Protein AF-A0A833GQZ2-F1 (afdb_monomer)

Structure (mmCIF, N/CA/C/O backbone):
data_AF-A0A833GQZ2-F1
#
_entry.id   AF-A0A833GQZ2-F1
#
loop_
_atom_site.group_PDB
_atom_site.id
_atom_site.type_symbol
_atom_site.label_atom_id
_atom_site.label_alt_id
_atom_site.label_comp_id
_atom_site.label_asym_id
_atom_site.label_entity_id
_atom_site.label_seq_id
_atom_site.pdbx_PDB_ins_code
_atom_site.Cartn_x
_atom_site.Cartn_y
_atom_site.Cartn_z
_atom_site.occupancy
_atom_site.B_iso_or_equiv
_atom_site.auth_seq_id
_atom_site.auth_comp_id
_atom_site.auth_asym_id
_atom_site.auth_atom_id
_atom_site.pdbx_PDB_model_num
ATOM 1 N N . MET A 1 1 ? -10.215 -10.234 6.005 1.00 75.69 1 MET A N 1
ATOM 2 C CA . MET A 1 1 ? -8.939 -10.371 6.740 1.00 75.69 1 MET A CA 1
ATOM 3 C C . MET A 1 1 ? -9.008 -9.482 7.970 1.00 75.69 1 MET A C 1
ATOM 5 O O . MET A 1 1 ? -9.440 -8.347 7.792 1.00 75.69 1 MET A O 1
ATOM 9 N N . PRO A 1 2 ? -8.638 -9.982 9.161 1.00 89.88 2 PRO A N 1
ATOM 10 C CA . PRO A 1 2 ? -8.539 -9.183 10.384 1.00 89.88 2 PRO A CA 1
ATOM 11 C C . PRO A 1 2 ? -7.727 -7.897 10.187 1.00 89.88 2 PRO A C 1
ATOM 13 O O . PRO A 1 2 ? -6.777 -7.880 9.397 1.00 89.88 2 PRO A O 1
ATOM 16 N N . LEU A 1 3 ? -8.098 -6.837 10.909 1.00 90.12 3 LEU A N 1
ATOM 17 C CA . LEU A 1 3 ? -7.461 -5.521 10.822 1.00 90.12 3 LEU A CA 1
ATOM 18 C C . LEU A 1 3 ? -5.955 -5.590 11.117 1.00 90.12 3 LEU A C 1
ATOM 20 O O . LEU A 1 3 ? -5.156 -5.044 10.362 1.00 90.12 3 LEU A O 1
ATOM 24 N N . GLU A 1 4 ? -5.565 -6.313 12.163 1.00 90.69 4 GLU A N 1
ATOM 25 C CA . GLU A 1 4 ? -4.171 -6.462 12.604 1.00 90.69 4 GLU A CA 1
ATOM 26 C C . GLU A 1 4 ? -3.291 -7.080 11.514 1.00 90.69 4 GLU A C 1
ATOM 28 O O . GLU A 1 4 ? -2.241 -6.54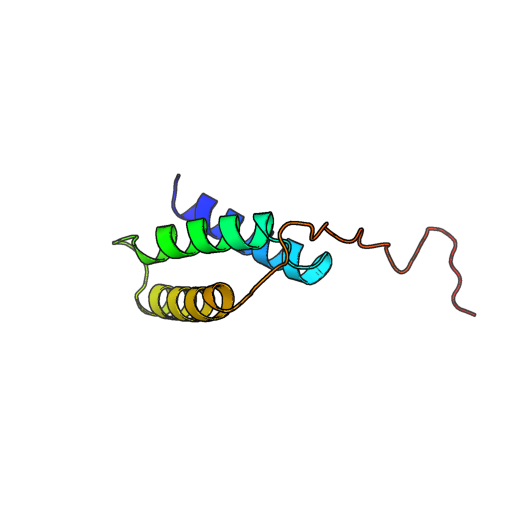0 11.168 1.00 90.69 4 GLU A O 1
ATOM 33 N N . LEU A 1 5 ? -3.763 -8.166 10.892 1.00 93.44 5 LEU A N 1
ATOM 34 C CA . LEU A 1 5 ? -3.064 -8.795 9.771 1.00 93.44 5 LEU A CA 1
ATOM 35 C C . LEU A 1 5 ? -2.943 -7.832 8.587 1.00 93.44 5 LEU A C 1
ATOM 37 O O . LEU A 1 5 ? -1.946 -7.847 7.867 1.00 93.44 5 LEU A O 1
ATOM 41 N N . ARG A 1 6 ? -3.951 -6.982 8.367 1.00 92.88 6 ARG A N 1
ATOM 42 C CA . ARG A 1 6 ? -3.944 -5.998 7.280 1.00 92.88 6 ARG A CA 1
ATOM 43 C C . ARG A 1 6 ? -2.943 -4.882 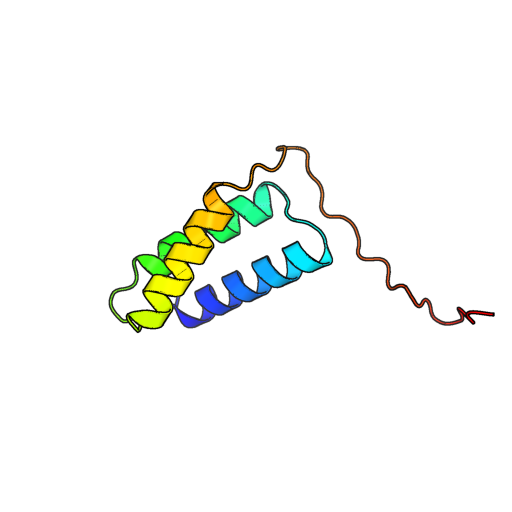7.524 1.00 92.88 6 ARG A C 1
ATOM 45 O O . ARG A 1 6 ? -2.224 -4.523 6.598 1.00 92.88 6 ARG A O 1
ATOM 52 N N . LEU A 1 7 ? -2.842 -4.397 8.756 1.00 92.62 7 LEU A N 1
ATOM 53 C CA . LEU A 1 7 ? -1.802 -3.455 9.158 1.00 92.62 7 LEU A CA 1
ATOM 54 C C . LEU A 1 7 ? -0.410 -4.080 9.017 1.00 92.62 7 LEU A C 1
ATOM 56 O O . LEU A 1 7 ? 0.480 -3.450 8.451 1.00 92.62 7 LEU A O 1
ATOM 60 N N . ALA A 1 8 ? -0.237 -5.341 9.424 1.00 95.00 8 ALA A N 1
ATOM 61 C CA . ALA A 1 8 ? 1.018 -6.065 9.228 1.00 95.00 8 ALA A CA 1
ATOM 62 C C . ALA A 1 8 ? 1.395 -6.171 7.738 1.00 95.00 8 ALA A C 1
ATOM 64 O O . ALA A 1 8 ? 2.546 -5.933 7.372 1.00 95.00 8 ALA A O 1
ATOM 65 N N . ALA A 1 9 ? 0.424 -6.453 6.862 1.00 95.31 9 ALA A N 1
ATOM 66 C CA . ALA A 1 9 ? 0.635 -6.482 5.416 1.00 95.31 9 ALA A CA 1
ATOM 67 C C . ALA A 1 9 ? 1.024 -5.103 4.851 1.00 95.31 9 ALA A C 1
ATOM 69 O O . ALA A 1 9 ? 1.942 -5.022 4.036 1.00 95.31 9 ALA A O 1
ATOM 70 N N . VAL A 1 10 ? 0.377 -4.022 5.308 1.00 95.00 10 VAL A N 1
ATOM 71 C CA . VAL A 1 10 ? 0.731 -2.640 4.937 1.00 95.00 10 VAL A CA 1
ATOM 72 C C . VAL A 1 10 ? 2.172 -2.331 5.338 1.00 95.00 10 VAL A C 1
ATOM 74 O O . VAL A 1 10 ? 2.953 -1.905 4.490 1.00 95.00 10 VAL A O 1
ATOM 77 N N . ILE A 1 11 ? 2.554 -2.606 6.588 1.00 95.00 11 ILE A N 1
ATOM 78 C CA . ILE A 1 11 ? 3.921 -2.390 7.086 1.00 95.00 11 ILE A CA 1
ATOM 79 C C . ILE A 1 11 ? 4.922 -3.182 6.241 1.00 95.00 11 ILE A C 1
ATOM 81 O O . ILE A 1 11 ? 5.885 -2.616 5.732 1.00 95.00 11 ILE A O 1
ATOM 85 N N . HIS A 1 12 ? 4.667 -4.473 6.019 1.00 95.31 12 HIS A N 1
ATOM 86 C CA . HIS A 1 12 ? 5.548 -5.323 5.226 1.00 95.31 12 HIS A CA 1
ATOM 87 C C . HIS A 1 12 ? 5.715 -4.813 3.785 1.00 95.31 12 HIS A C 1
ATOM 89 O O . HIS A 1 12 ? 6.830 -4.792 3.260 1.00 95.31 12 HIS A O 1
ATOM 95 N N . LEU A 1 13 ? 4.631 -4.383 3.133 1.00 94.50 13 LEU A N 1
ATOM 96 C CA . LEU A 1 13 ? 4.676 -3.842 1.773 1.00 94.50 13 LEU A CA 1
ATOM 97 C C . LEU A 1 13 ? 5.417 -2.505 1.707 1.00 94.50 13 LEU A C 1
ATOM 99 O O . LEU A 1 13 ? 6.206 -2.312 0.780 1.00 94.50 13 LEU A O 1
ATOM 103 N N . LEU A 1 14 ? 5.224 -1.620 2.688 1.00 94.00 14 LEU A N 1
ATOM 104 C CA . LEU A 1 14 ? 5.976 -0.370 2.807 1.00 94.00 14 LEU A CA 1
ATOM 105 C C . LEU A 1 14 ? 7.473 -0.649 2.976 1.0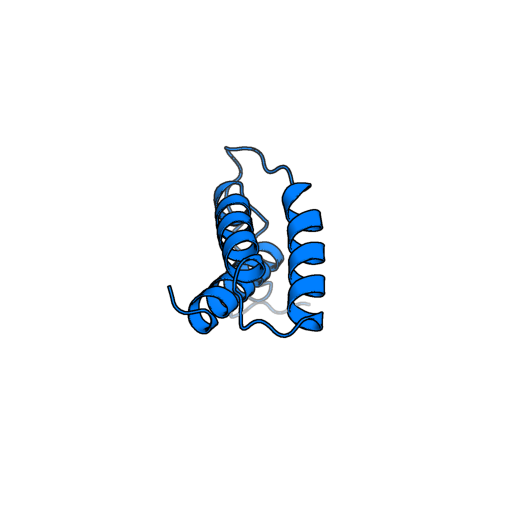0 94.00 14 LEU A C 1
ATOM 107 O O . LEU A 1 14 ? 8.277 -0.153 2.189 1.00 94.00 14 LEU A O 1
ATOM 111 N N . SER A 1 15 ? 7.852 -1.510 3.924 1.00 93.50 15 SER A N 1
ATOM 112 C CA . SER A 1 15 ? 9.252 -1.885 4.157 1.00 93.50 15 SER A CA 1
ATOM 113 C C . SER A 1 15 ? 9.875 -2.562 2.935 1.00 93.50 15 SER A C 1
ATOM 115 O O . SER A 1 15 ? 10.973 -2.211 2.513 1.00 93.50 15 SER A O 1
ATOM 117 N N . SER A 1 16 ? 9.164 -3.504 2.309 1.00 91.81 16 SER A N 1
ATOM 118 C CA . SER A 1 16 ? 9.630 -4.187 1.098 1.00 91.81 16 SER A CA 1
ATOM 119 C C . SER A 1 16 ? 9.772 -3.236 -0.093 1.00 91.81 16 SER A C 1
ATOM 121 O O . SER A 1 16 ? 10.639 -3.447 -0.943 1.00 91.81 16 SER A O 1
ATOM 123 N N . SER A 1 17 ? 8.944 -2.194 -0.175 1.00 91.38 17 SER A N 1
ATOM 124 C CA . SER A 1 17 ? 9.040 -1.176 -1.226 1.00 91.38 17 SER A CA 1
ATOM 125 C C . SER A 1 17 ? 10.172 -0.183 -0.961 1.00 91.38 17 SER A C 1
ATOM 127 O O . SER A 1 17 ? 10.871 0.184 -1.898 1.00 91.38 17 SER A O 1
ATOM 129 N N . ALA A 1 18 ? 10.412 0.186 0.300 1.00 89.25 18 ALA A N 1
ATOM 130 C CA . ALA A 1 18 ? 11.542 1.025 0.695 1.00 89.25 18 ALA A CA 1
ATOM 131 C C . ALA A 1 18 ? 12.894 0.328 0.458 1.00 89.25 18 ALA A C 1
ATOM 133 O O . ALA A 1 18 ? 13.840 0.959 0.003 1.00 89.25 18 ALA A O 1
ATOM 134 N N . LEU A 1 19 ? 12.976 -0.980 0.726 1.00 88.19 19 LEU A N 1
ATOM 135 C CA . LEU A 1 19 ? 14.218 -1.750 0.590 1.00 88.19 19 LEU A CA 1
ATOM 136 C C . LEU A 1 19 ? 14.514 -2.200 -0.844 1.00 88.19 19 LEU A C 1
ATOM 138 O O . LEU A 1 19 ? 15.671 -2.262 -1.240 1.00 88.19 19 LEU A O 1
ATOM 142 N N . ARG A 1 20 ? 13.483 -2.591 -1.603 1.00 86.31 20 ARG A N 1
ATOM 143 C CA . ARG A 1 20 ? 13.636 -3.290 -2.899 1.00 86.31 20 ARG A CA 1
ATOM 144 C C . ARG A 1 20 ? 12.950 -2.583 -4.066 1.00 86.31 20 ARG A C 1
ATOM 146 O O . ARG A 1 20 ? 12.734 -3.183 -5.119 1.00 86.31 20 ARG A O 1
ATOM 153 N N . GLY A 1 21 ? 12.548 -1.335 -3.854 1.00 87.50 21 GLY A N 1
ATOM 154 C CA . GLY A 1 21 ? 11.744 -0.569 -4.793 1.00 87.50 21 GLY A CA 1
ATOM 155 C C . GLY A 1 21 ? 10.268 -0.976 -4.793 1.00 87.50 21 GLY A C 1
ATOM 156 O O . GLY A 1 21 ? 9.889 -2.138 -4.557 1.00 87.50 21 GLY A O 1
ATOM 157 N N . ALA A 1 22 ? 9.426 0.014 -5.077 1.00 89.69 22 ALA A N 1
ATOM 158 C CA . ALA A 1 22 ? 8.023 -0.190 -5.388 1.00 89.69 22 ALA A CA 1
ATOM 159 C C . ALA A 1 22 ? 7.890 -0.797 -6.792 1.00 89.69 22 ALA A C 1
ATOM 161 O O . ALA A 1 22 ? 8.517 -0.344 -7.748 1.00 89.69 22 ALA A O 1
ATOM 162 N N . THR A 1 23 ? 7.060 -1.828 -6.916 1.00 90.75 23 THR A N 1
ATOM 163 C CA . THR A 1 23 ? 6.675 -2.415 -8.205 1.00 90.75 23 THR A CA 1
ATOM 164 C C . THR A 1 23 ? 5.184 -2.224 -8.403 1.00 90.75 23 THR A C 1
ATOM 166 O O . THR A 1 23 ? 4.460 -2.058 -7.425 1.00 90.75 23 THR A O 1
ATOM 169 N N . HIS A 1 24 ? 4.703 -2.323 -9.644 1.00 88.75 24 HIS A N 1
ATOM 170 C CA . HIS A 1 24 ? 3.273 -2.217 -9.943 1.00 88.75 24 HIS A CA 1
ATOM 171 C C . HIS A 1 24 ? 2.418 -3.109 -9.024 1.00 88.75 24 HIS A C 1
ATOM 173 O O . HIS A 1 24 ? 1.496 -2.635 -8.369 1.00 88.75 24 HIS A O 1
ATOM 179 N N . HIS A 1 25 ? 2.797 -4.381 -8.879 1.00 89.00 25 HIS A N 1
ATOM 180 C CA . HIS A 1 25 ? 2.085 -5.335 -8.028 1.00 89.00 25 HIS A CA 1
ATOM 181 C C . HIS A 1 25 ? 2.132 -4.979 -6.534 1.00 89.00 25 HIS A C 1
ATOM 183 O O . HIS A 1 25 ? 1.112 -5.088 -5.855 1.00 89.00 25 HIS A O 1
ATOM 189 N N . LYS A 1 26 ? 3.288 -4.534 -6.011 1.00 92.06 26 LYS A N 1
ATOM 190 C CA . LYS A 1 26 ? 3.403 -4.100 -4.606 1.00 92.06 26 LYS A CA 1
ATOM 191 C C . LYS A 1 26 ? 2.545 -2.863 -4.345 1.00 92.06 26 LYS A C 1
ATOM 193 O O . LYS A 1 26 ? 1.855 -2.813 -3.332 1.00 92.06 26 LYS A O 1
ATOM 198 N N . THR A 1 27 ? 2.577 -1.901 -5.263 1.00 92.56 27 THR A N 1
ATOM 199 C CA . THR A 1 27 ? 1.820 -0.651 -5.178 1.00 92.56 27 THR A CA 1
ATOM 200 C C . THR A 1 27 ? 0.316 -0.916 -5.204 1.00 92.56 27 THR A C 1
ATOM 202 O O . THR A 1 27 ? -0.400 -0.417 -4.338 1.00 92.56 27 THR A O 1
ATOM 205 N N . GLU A 1 28 ? -0.170 -1.763 -6.115 1.00 93.25 28 GLU A N 1
ATOM 206 C CA . GLU A 1 28 ? -1.589 -2.139 -6.168 1.00 93.25 28 GLU A CA 1
ATOM 207 C C . GLU A 1 28 ? -2.044 -2.896 -4.915 1.00 93.25 28 GLU A C 1
ATOM 209 O O . GLU A 1 28 ? -3.073 -2.557 -4.326 1.00 93.25 28 GLU A O 1
ATOM 214 N N . ALA A 1 29 ? -1.254 -3.867 -4.443 1.00 94.31 29 ALA A N 1
ATOM 215 C CA . ALA A 1 29 ? -1.559 -4.585 -3.206 1.00 94.31 29 ALA A CA 1
ATOM 216 C C . ALA A 1 29 ? -1.605 -3.635 -1.996 1.00 94.31 29 ALA A C 1
ATOM 218 O O . ALA A 1 29 ? -2.520 -3.710 -1.175 1.00 94.31 29 ALA A O 1
ATOM 219 N N . LEU A 1 30 ? -0.652 -2.703 -1.904 1.00 95.06 30 LEU A N 1
ATOM 220 C CA . LEU A 1 30 ? -0.588 -1.720 -0.828 1.00 95.06 30 LEU A CA 1
ATOM 221 C C . LEU A 1 30 ? -1.806 -0.789 -0.846 1.00 95.06 30 LEU A C 1
ATOM 223 O O . LEU A 1 30 ? -2.448 -0.623 0.190 1.00 95.06 30 LEU A O 1
ATOM 227 N N . ARG A 1 31 ? -2.178 -0.246 -2.012 1.00 95.12 31 ARG A N 1
ATOM 228 C CA . ARG A 1 31 ? -3.395 0.570 -2.181 1.00 95.12 31 ARG A CA 1
ATOM 229 C C . ARG A 1 31 ? -4.643 -0.195 -1.769 1.00 95.12 31 ARG A C 1
ATOM 231 O O . ARG A 1 31 ? -5.466 0.330 -1.020 1.00 95.12 31 ARG A O 1
ATOM 238 N N . ALA A 1 32 ? -4.775 -1.440 -2.226 1.00 95.12 32 ALA A N 1
ATOM 239 C CA . ALA A 1 32 ? -5.907 -2.288 -1.884 1.00 95.12 32 ALA A CA 1
ATOM 240 C C . ALA A 1 32 ? -6.009 -2.481 -0.368 1.00 95.12 32 ALA A C 1
ATOM 242 O O . ALA A 1 32 ? -7.089 -2.290 0.188 1.00 95.12 32 ALA A O 1
ATOM 243 N N . HIS A 1 33 ? -4.898 -2.783 0.313 1.00 95.56 33 HIS A N 1
ATOM 244 C CA . HIS A 1 33 ? -4.874 -2.916 1.767 1.00 95.56 33 HIS A CA 1
ATOM 245 C C . HIS A 1 33 ? -5.171 -1.598 2.489 1.00 95.56 33 HIS A C 1
ATOM 247 O O . HIS A 1 33 ? -5.985 -1.609 3.409 1.00 95.56 33 HIS A O 1
ATOM 253 N N . LEU A 1 34 ? -4.591 -0.473 2.064 1.00 94.50 34 LEU A N 1
ATOM 254 C CA . LEU A 1 34 ? -4.815 0.843 2.669 1.00 94.50 34 LEU A CA 1
ATOM 255 C C . LEU A 1 34 ? -6.279 1.295 2.563 1.00 94.50 34 LEU A C 1
ATOM 257 O O . LEU A 1 34 ? -6.866 1.649 3.582 1.00 94.50 34 LEU A O 1
ATOM 261 N N . ARG A 1 35 ? -6.910 1.190 1.382 1.00 94.25 35 ARG A N 1
ATOM 262 C CA . ARG A 1 35 ? -8.351 1.484 1.188 1.00 94.25 35 ARG A CA 1
ATOM 263 C C . ARG A 1 35 ? -9.219 0.664 2.134 1.00 94.25 35 ARG A C 1
ATOM 265 O O . ARG A 1 35 ? -10.126 1.159 2.793 1.00 94.25 35 ARG A O 1
ATOM 272 N N . CYS A 1 36 ? -8.879 -0.610 2.226 1.00 92.62 36 CYS A N 1
ATOM 273 C CA . CYS A 1 36 ? -9.527 -1.581 3.077 1.00 92.62 36 CYS A CA 1
ATOM 274 C C . CYS A 1 36 ? -9.367 -1.302 4.585 1.00 92.62 36 CYS A C 1
ATOM 276 O O . CYS A 1 36 ? -10.246 -1.683 5.352 1.00 92.62 36 CYS A O 1
ATOM 278 N N . VAL A 1 37 ? -8.250 -0.717 5.035 1.00 91.75 37 VAL A N 1
ATOM 279 C CA . VAL A 1 37 ? -8.087 -0.294 6.439 1.00 91.75 37 VAL A CA 1
ATOM 280 C C . VAL A 1 37 ? -8.803 1.031 6.690 1.00 91.75 37 VAL A C 1
ATOM 282 O O . VAL A 1 37 ? -9.470 1.175 7.709 1.00 91.75 37 VAL A O 1
ATOM 285 N N . ALA A 1 38 ? -8.715 1.979 5.755 1.00 88.50 38 ALA A N 1
ATOM 286 C CA . ALA A 1 38 ? -9.358 3.286 5.871 1.00 88.50 38 ALA A CA 1
ATOM 287 C C . ALA A 1 38 ? -10.892 3.191 5.974 1.00 88.50 38 ALA A C 1
ATOM 289 O O . ALA A 1 38 ? -11.511 4.038 6.617 1.00 88.50 38 ALA A O 1
ATOM 290 N N . ALA A 1 39 ? -11.487 2.146 5.391 1.00 87.94 39 ALA A N 1
ATOM 291 C CA . ALA A 1 39 ? -12.914 1.834 5.477 1.00 87.94 39 ALA A CA 1
ATOM 292 C C . ALA A 1 39 ? -13.327 1.056 6.747 1.00 87.94 39 ALA A C 1
ATOM 294 O O . ALA A 1 39 ? -14.494 0.719 6.888 1.00 87.94 39 ALA A O 1
ATOM 295 N N . SER A 1 40 ? -12.401 0.726 7.655 1.00 88.56 40 SER A N 1
ATOM 296 C CA . SER A 1 40 ? -12.724 0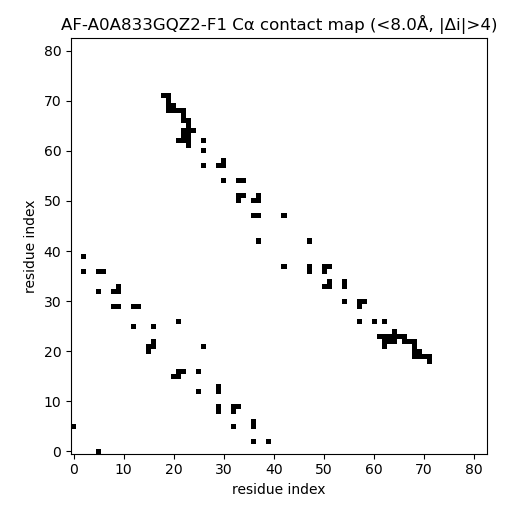.003 8.895 1.00 88.56 40 SER A CA 1
ATOM 297 C C . SER A 1 40 ? -13.401 0.931 9.905 1.00 88.56 40 SER A C 1
ATOM 299 O O . SER A 1 40 ? -12.867 2.002 10.192 1.00 88.56 40 SER A O 1
ATOM 301 N N . ASP A 1 41 ? -14.531 0.535 10.488 1.00 83.12 41 ASP A N 1
ATOM 302 C CA . ASP A 1 41 ? -15.299 1.406 11.394 1.00 83.12 41 ASP A CA 1
ATOM 303 C C . ASP A 1 41 ? -14.607 1.616 12.752 1.00 83.12 41 ASP A C 1
ATOM 305 O O . ASP A 1 41 ? -14.507 2.750 13.216 1.00 83.12 41 ASP A O 1
ATOM 309 N N . ASP A 1 42 ? -13.973 0.580 13.308 1.00 84.38 42 ASP A N 1
ATOM 310 C CA . ASP A 1 42 ? -13.334 0.617 14.639 1.00 84.38 42 ASP A CA 1
ATOM 311 C C . ASP A 1 42 ? -11.912 1.214 14.676 1.00 84.38 42 ASP A C 1
ATOM 313 O O . ASP A 1 42 ? -11.132 0.974 15.600 1.00 84.38 42 ASP A O 1
ATOM 317 N N . LEU A 1 43 ? -11.525 1.988 13.660 1.00 87.75 43 LEU A N 1
ATOM 318 C CA . LEU A 1 43 ? -10.193 2.585 13.612 1.00 87.75 43 LEU A CA 1
ATOM 319 C C . LEU A 1 43 ? -10.141 3.915 14.370 1.00 87.75 43 LEU A C 1
ATOM 321 O O . LEU A 1 43 ? -10.963 4.805 14.134 1.00 87.75 43 LEU A O 1
ATOM 325 N N . ASN A 1 44 ? -9.106 4.089 15.199 1.00 90.88 44 ASN A N 1
ATOM 326 C CA . ASN A 1 44 ? -8.793 5.376 15.816 1.00 90.88 44 ASN A CA 1
ATOM 327 C C . ASN A 1 44 ? -8.773 6.500 14.745 1.00 90.88 44 ASN A C 1
ATOM 329 O O . ASN A 1 44 ? -8.112 6.330 13.715 1.00 90.88 44 ASN A O 1
ATOM 333 N N . PRO A 1 45 ? -9.450 7.646 14.965 1.00 90.88 45 PRO A N 1
ATOM 334 C CA . PRO A 1 45 ? -9.565 8.707 13.960 1.00 90.88 45 PRO A CA 1
ATOM 335 C C . PRO A 1 45 ? -8.225 9.280 13.484 1.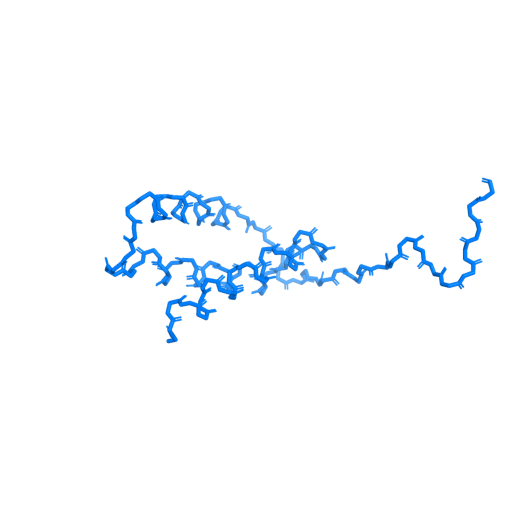00 90.88 45 PRO A C 1
ATOM 337 O O . PRO A 1 45 ? -8.065 9.559 12.298 1.00 90.88 45 PRO A O 1
ATOM 340 N N . TYR A 1 46 ? -7.241 9.413 14.377 1.00 92.50 46 TYR A N 1
ATOM 341 C CA . TYR A 1 46 ? -5.910 9.897 14.007 1.00 92.50 46 TYR A CA 1
ATOM 342 C C . TYR A 1 46 ? -5.199 8.897 13.101 1.00 92.50 46 TYR A C 1
ATOM 344 O O . TYR A 1 46 ? -4.668 9.277 12.061 1.00 92.50 46 TYR A O 1
ATOM 352 N N . LEU A 1 47 ? -5.265 7.608 13.447 1.00 89.81 47 LEU A N 1
ATOM 353 C CA . LEU A 1 47 ? -4.707 6.550 12.609 1.00 89.81 47 LEU A CA 1
ATOM 354 C C . LEU A 1 47 ? -5.390 6.508 11.235 1.00 89.81 47 LEU A C 1
ATOM 356 O O . LEU A 1 47 ? -4.717 6.327 10.223 1.00 89.81 47 LEU A O 1
ATOM 360 N N . ARG A 1 48 ? -6.711 6.715 11.182 1.00 92.00 48 ARG A N 1
ATOM 361 C CA . ARG A 1 48 ? -7.466 6.774 9.922 1.00 92.00 48 ARG A CA 1
ATOM 362 C C . ARG A 1 48 ? -6.961 7.898 9.028 1.00 92.00 48 ARG A C 1
ATOM 364 O O . ARG A 1 48 ? -6.664 7.634 7.867 1.00 92.00 48 ARG A O 1
ATOM 371 N N . ASN A 1 49 ? -6.815 9.103 9.575 1.00 92.62 49 ASN A N 1
ATOM 372 C CA . ASN A 1 49 ? -6.309 10.253 8.829 1.00 92.62 49 ASN A CA 1
ATOM 373 C C . ASN A 1 49 ? -4.897 9.989 8.293 1.00 92.62 49 ASN A C 1
ATOM 375 O O . ASN A 1 49 ? -4.652 10.186 7.107 1.00 92.62 49 ASN A O 1
ATOM 379 N N . THR A 1 50 ? -3.995 9.459 9.126 1.00 92.88 50 THR A N 1
ATOM 380 C CA . THR A 1 50 ? -2.639 9.101 8.685 1.00 92.88 50 THR A CA 1
ATOM 381 C C . THR A 1 50 ? -2.664 8.071 7.556 1.00 92.88 50 THR A C 1
ATOM 383 O O . THR A 1 50 ? -1.951 8.215 6.569 1.00 92.88 50 THR A O 1
ATOM 386 N N . LEU A 1 51 ? -3.501 7.034 7.648 1.00 91.94 51 LEU A N 1
ATOM 387 C CA . LEU A 1 51 ? -3.600 6.024 6.591 1.00 91.94 51 LEU A CA 1
ATOM 388 C C . LEU A 1 51 ? -4.226 6.564 5.302 1.00 91.94 51 LEU A C 1
ATOM 390 O O . LEU A 1 51 ? -3.851 6.107 4.225 1.00 91.94 51 LEU A O 1
ATOM 394 N N . GLN A 1 52 ? -5.153 7.520 5.393 1.00 93.00 52 GLN A N 1
ATOM 395 C CA . GLN A 1 52 ? -5.714 8.208 4.229 1.00 93.00 52 GLN A CA 1
ATOM 396 C C . GLN A 1 52 ? -4.676 9.100 3.541 1.00 93.00 52 GLN A C 1
ATOM 398 O O . GLN A 1 52 ? -4.592 9.088 2.317 1.00 93.00 52 GLN A O 1
ATOM 403 N N . GLU A 1 53 ? -3.851 9.814 4.305 1.00 93.88 53 GLU A N 1
ATOM 404 C CA . GLU A 1 53 ? -2.737 10.600 3.765 1.00 93.88 53 GLU A CA 1
ATOM 405 C C . GLU A 1 53 ? -1.717 9.697 3.058 1.00 93.88 53 GLU A C 1
ATOM 407 O O . GLU A 1 53 ? -1.347 9.941 1.907 1.00 93.88 53 GLU A O 1
ATOM 412 N N . VAL A 1 54 ? -1.338 8.588 3.704 1.00 93.38 54 VAL A N 1
ATOM 413 C CA . VAL A 1 54 ? -0.463 7.571 3.108 1.00 93.38 54 VAL A CA 1
ATOM 414 C C . VAL A 1 54 ? -1.094 7.001 1.836 1.00 93.38 54 VAL A C 1
ATOM 416 O O . VAL A 1 54 ? -0.414 6.898 0.818 1.00 93.38 54 VAL A O 1
ATOM 419 N N . LEU A 1 55 ? -2.389 6.666 1.851 1.00 94.50 55 LEU A N 1
ATOM 420 C CA . LEU A 1 55 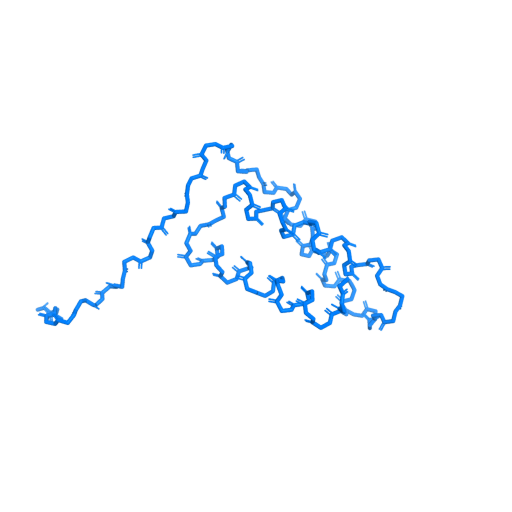? -3.103 6.194 0.664 1.00 94.50 55 LEU A CA 1
ATOM 421 C C . LEU A 1 55 ? -3.042 7.216 -0.474 1.00 94.50 55 LEU A C 1
ATOM 423 O O . LEU A 1 55 ? -2.688 6.828 -1.583 1.00 94.50 55 LEU A O 1
ATOM 427 N N . GLY A 1 56 ? -3.315 8.494 -0.205 1.00 93.06 56 GLY A N 1
ATOM 428 C CA . GLY A 1 56 ? -3.243 9.551 -1.215 1.00 93.06 56 GLY A CA 1
ATOM 429 C C . GLY A 1 56 ? -1.851 9.662 -1.843 1.00 93.06 56 GLY A C 1
ATOM 430 O O . GLY A 1 56 ? -1.721 9.720 -3.065 1.00 93.06 56 GLY A O 1
ATOM 431 N N . GLY A 1 57 ? -0.797 9.581 -1.025 1.00 9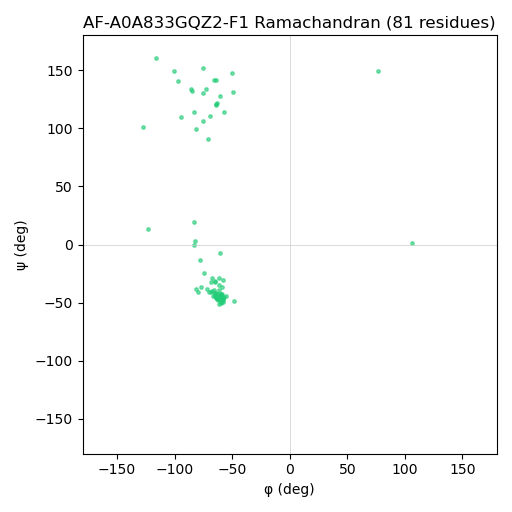2.31 57 GLY A N 1
ATOM 432 C CA . GLY A 1 57 ? 0.583 9.536 -1.514 1.00 92.31 57 GLY A CA 1
ATOM 433 C C . GLY A 1 57 ? 0.845 8.327 -2.418 1.00 92.31 57 GLY A C 1
ATOM 434 O O . GLY A 1 57 ? 1.406 8.468 -3.504 1.00 92.31 57 GLY A O 1
ATOM 435 N N . TRP A 1 58 ? 0.387 7.139 -2.018 1.00 92.75 58 TRP A N 1
ATOM 436 C CA . TRP A 1 58 ? 0.571 5.915 -2.800 1.00 92.75 58 TRP A CA 1
ATOM 437 C C . TRP A 1 58 ? -0.325 5.828 -4.034 1.00 92.75 58 TRP A C 1
ATOM 439 O O . TRP A 1 58 ? 0.052 5.148 -4.986 1.00 92.75 58 TRP A O 1
ATOM 449 N N . GLU A 1 59 ? -1.469 6.506 -4.086 1.00 91.00 59 GLU A N 1
ATOM 450 C CA . GLU A 1 59 ? -2.313 6.610 -5.286 1.00 91.00 59 GLU A CA 1
ATOM 451 C C . GLU A 1 59 ? -1.647 7.421 -6.403 1.00 91.00 59 GLU A C 1
ATOM 453 O O . GLU A 1 59 ? -1.826 7.090 -7.573 1.00 91.00 59 GLU A O 1
ATOM 458 N N . ALA A 1 60 ? -0.785 8.381 -6.062 1.00 88.75 60 ALA A N 1
ATOM 459 C CA . ALA A 1 60 ? 0.008 9.134 -7.034 1.00 88.75 60 ALA A CA 1
ATOM 460 C C . ALA A 1 60 ? 1.233 8.364 -7.580 1.00 88.75 60 ALA A C 1
ATOM 462 O O . ALA A 1 60 ? 1.845 8.778 -8.566 1.00 88.75 60 ALA A O 1
ATOM 463 N N . VAL A 1 61 ? 1.623 7.242 -6.960 1.00 87.06 61 VAL A N 1
ATOM 464 C CA . VAL A 1 61 ? 2.800 6.460 -7.381 1.00 87.06 61 VAL A CA 1
ATOM 465 C C . VAL A 1 61 ? 2.503 5.658 -8.651 1.00 87.06 61 VAL A C 1
ATOM 467 O O . VAL A 1 61 ? 1.847 4.620 -8.615 1.00 87.06 61 VAL A O 1
ATOM 470 N N . HIS A 1 62 ? 3.037 6.072 -9.794 1.00 84.12 62 HIS A N 1
ATOM 471 C CA . HIS A 1 62 ? 2.933 5.292 -11.028 1.00 84.12 62 HIS A CA 1
ATOM 472 C C . HIS A 1 62 ? 4.169 4.409 -11.222 1.00 84.12 62 HIS A C 1
ATOM 474 O O . HIS A 1 62 ? 5.258 4.893 -11.519 1.00 84.12 62 HIS A O 1
ATOM 480 N N . CYS A 1 63 ? 3.994 3.095 -11.073 1.00 84.44 63 CYS A N 1
ATOM 481 C CA . CYS A 1 63 ? 5.004 2.109 -11.451 1.00 84.44 63 CYS A CA 1
ATOM 482 C C . CYS A 1 63 ? 4.690 1.556 -12.843 1.00 84.44 63 CYS A C 1
ATOM 484 O O . CYS A 1 63 ? 3.533 1.264 -13.151 1.00 84.44 63 CYS A O 1
ATOM 486 N N . HIS A 1 64 ? 5.718 1.347 -13.665 1.00 82.38 64 HIS A N 1
ATOM 487 C CA . HIS A 1 64 ? 5.541 0.685 -14.953 1.00 82.38 64 HIS A CA 1
ATOM 488 C C . HIS A 1 64 ? 5.107 -0.785 -14.735 1.00 82.38 64 HIS A C 1
ATOM 490 O O . HIS A 1 64 ? 5.632 -1.439 -13.830 1.00 82.38 64 HIS A O 1
ATOM 496 N N . PRO A 1 65 ? 4.195 -1.360 -15.545 1.00 79.81 65 PRO A N 1
ATOM 497 C CA . PRO A 1 65 ? 3.734 -2.745 -15.365 1.00 79.81 65 PRO A CA 1
ATOM 498 C C . PRO A 1 65 ? 4.862 -3.787 -15.404 1.00 79.81 65 PRO A C 1
ATOM 500 O O . PRO A 1 65 ? 4.798 -4.804 -14.721 1.00 79.81 65 PRO A O 1
ATOM 503 N N . ALA A 1 66 ? 5.920 -3.502 -16.168 1.00 80.25 66 ALA A N 1
ATOM 504 C CA . ALA A 1 66 ? 7.122 -4.335 -16.262 1.00 80.25 66 ALA A CA 1
ATOM 505 C C . ALA A 1 66 ? 8.148 -4.110 -15.130 1.00 80.25 66 ALA A C 1
ATOM 507 O O . ALA A 1 66 ? 9.23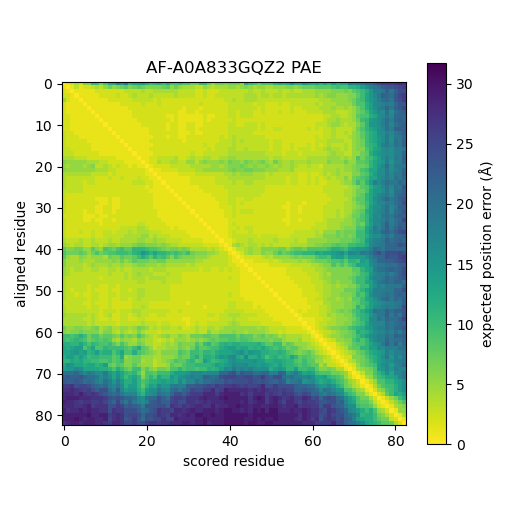1 -4.687 -15.172 1.00 80.25 66 ALA A O 1
ATOM 508 N N . SER A 1 67 ? 7.861 -3.258 -14.137 1.00 77.81 67 SER A N 1
ATOM 509 C CA . SER A 1 67 ? 8.773 -3.023 -13.013 1.00 77.81 67 SER A CA 1
ATOM 510 C C . SER A 1 67 ? 8.954 -4.295 -12.186 1.00 77.81 67 SER A C 1
ATOM 512 O O . SER A 1 67 ? 7.999 -4.817 -11.604 1.00 77.81 67 SER A O 1
ATOM 514 N N . VAL A 1 68 ? 10.201 -4.749 -12.089 1.00 76.56 68 VAL A N 1
ATOM 515 C CA . VAL A 1 68 ? 10.610 -5.887 -11.261 1.00 76.56 68 VAL A CA 1
ATOM 516 C C . VAL A 1 68 ? 11.250 -5.400 -9.958 1.00 76.56 68 VAL A C 1
ATOM 518 O O . VAL A 1 68 ? 11.831 -4.312 -9.936 1.00 76.56 68 VAL A O 1
ATOM 521 N N . PRO A 1 69 ? 11.128 -6.152 -8.850 1.00 73.31 69 PRO A N 1
ATOM 522 C CA . PRO A 1 69 ? 11.824 -5.813 -7.618 1.00 73.31 69 PRO A CA 1
ATOM 523 C C . PRO A 1 69 ? 13.332 -5.911 -7.844 1.00 73.31 69 PRO A C 1
ATOM 525 O O . PRO A 1 69 ? 13.794 -6.835 -8.509 1.00 73.31 69 PRO A O 1
ATOM 528 N N . VAL A 1 70 ? 14.088 -4.987 -7.259 1.00 73.06 70 VAL A N 1
ATOM 529 C CA . VAL A 1 70 ? 15.549 -5.087 -7.243 1.00 73.06 70 VAL A CA 1
ATOM 530 C C . VAL A 1 70 ? 15.946 -5.960 -6.060 1.00 73.06 70 VAL A C 1
ATOM 532 O O . VAL A 1 70 ? 15.449 -5.760 -4.946 1.00 73.06 70 VAL A O 1
ATOM 535 N N . ASP A 1 71 ? 16.830 -6.929 -6.285 1.00 71.75 71 ASP A N 1
ATOM 536 C CA . ASP A 1 71 ? 17.438 -7.665 -5.184 1.00 71.75 71 ASP A CA 1
ATOM 537 C C . ASP A 1 71 ? 18.279 -6.701 -4.350 1.00 71.75 71 ASP A C 1
ATOM 539 O O . ASP A 1 71 ? 19.210 -6.060 -4.839 1.00 71.75 71 ASP A O 1
ATOM 543 N N . ALA A 1 72 ? 17.929 -6.583 -3.070 1.00 61.19 72 ALA A N 1
ATOM 544 C CA . ALA A 1 72 ? 18.751 -5.865 -2.113 1.00 61.19 72 ALA A CA 1
ATOM 545 C C . ALA A 1 72 ? 20.001 -6.713 -1.862 1.00 61.19 72 ALA A C 1
ATOM 547 O O . ALA A 1 72 ? 19.996 -7.593 -1.002 1.00 61.19 72 ALA A O 1
ATOM 548 N N . TYR A 1 73 ? 21.057 -6.480 -2.641 1.00 61.34 73 TYR A N 1
ATOM 549 C CA . TYR A 1 73 ? 22.366 -7.024 -2.316 1.00 61.34 73 TYR A CA 1
ATOM 550 C C . TYR A 1 73 ? 22.805 -6.418 -0.978 1.00 61.34 73 TYR A C 1
ATOM 552 O O . TYR A 1 73 ? 22.865 -5.189 -0.863 1.00 61.34 73 TYR A O 1
ATOM 560 N N . PRO A 1 74 ? 23.091 -7.235 0.051 1.00 59.44 74 PRO A N 1
ATOM 561 C CA . PRO A 1 74 ? 23.687 -6.707 1.262 1.00 59.44 74 PRO A CA 1
ATOM 562 C C . PRO A 1 74 ? 25.033 -6.082 0.885 1.00 59.44 74 PRO A C 1
ATOM 564 O O . PRO A 1 74 ? 25.864 -6.726 0.247 1.00 59.44 74 PRO A O 1
ATOM 567 N N . LEU A 1 75 ? 25.245 -4.824 1.285 1.00 59.38 75 LEU A N 1
ATOM 568 C CA . LEU A 1 75 ? 26.506 -4.092 1.079 1.00 59.38 75 LEU A CA 1
ATOM 569 C C . LEU A 1 75 ? 27.712 -4.773 1.756 1.00 59.38 75 LEU A C 1
ATOM 571 O O . LEU A 1 75 ? 28.851 -4.370 1.549 1.00 59.38 75 LEU A O 1
ATOM 575 N N . THR A 1 76 ? 27.469 -5.814 2.550 1.00 60.16 76 THR A N 1
ATOM 576 C CA . THR A 1 76 ? 28.470 -6.643 3.208 1.00 60.16 76 THR A CA 1
ATOM 577 C C . THR A 1 76 ? 28.211 -8.116 2.894 1.00 60.16 76 THR A C 1
ATOM 579 O O . THR A 1 76 ? 27.345 -8.767 3.478 1.00 60.16 76 THR A O 1
ATOM 582 N N . GLY A 1 77 ? 28.980 -8.664 1.953 1.00 63.44 77 GLY A N 1
ATOM 583 C CA . GLY A 1 77 ? 29.148 -10.111 1.836 1.00 63.44 77 GLY A CA 1
ATOM 584 C C . GLY A 1 77 ? 30.077 -10.630 2.946 1.00 63.44 77 GLY A C 1
ATOM 585 O O . GLY A 1 77 ? 30.953 -9.881 3.396 1.00 63.44 77 GLY A O 1
ATOM 586 N N . PRO A 1 78 ? 29.950 -11.895 3.391 1.00 52.78 78 PRO A N 1
ATOM 587 C CA . PRO A 1 78 ? 30.933 -12.494 4.289 1.00 52.78 78 PRO A CA 1
ATOM 588 C C . PRO A 1 78 ? 32.314 -12.436 3.617 1.00 52.78 78 PRO A C 1
ATOM 590 O O . PRO A 1 78 ? 32.519 -13.053 2.575 1.00 52.78 78 PRO A O 1
ATOM 593 N N . GLY A 1 79 ? 33.238 -11.654 4.182 1.00 61.53 79 GLY A N 1
ATOM 594 C CA . GLY A 1 79 ? 34.603 -11.487 3.663 1.00 61.53 79 GLY A CA 1
ATOM 595 C C . GLY A 1 79 ? 34.907 -10.158 2.960 1.00 61.53 79 GLY A C 1
ATOM 596 O O . GLY A 1 79 ? 36.033 -9.974 2.510 1.00 61.53 79 GLY A O 1
ATOM 597 N N . TRP A 1 80 ? 33.963 -9.216 2.876 1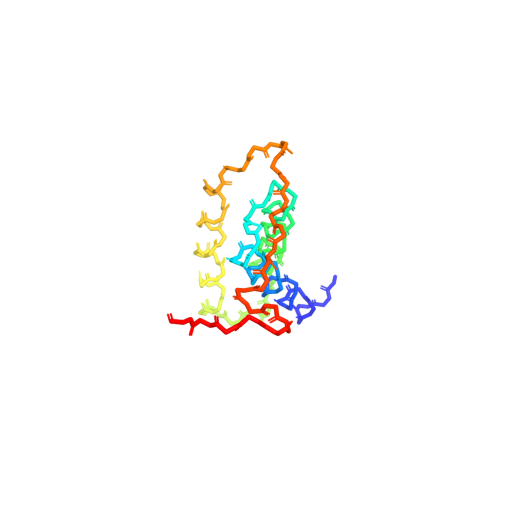.00 52.97 80 TRP A N 1
ATOM 598 C CA . TRP A 1 80 ? 34.244 -7.889 2.315 1.00 52.97 80 TRP A CA 1
ATOM 599 C C . TRP A 1 80 ? 34.900 -6.988 3.371 1.00 52.97 80 TRP A C 1
ATOM 601 O O . TRP A 1 80 ? 34.224 -6.437 4.237 1.00 52.97 80 TRP A O 1
ATOM 611 N N . GLN A 1 81 ? 36.230 -6.858 3.312 1.00 60.12 81 GLN A N 1
ATOM 612 C CA . GLN A 1 81 ? 36.961 -5.806 4.019 1.00 60.12 81 GLN A CA 1
ATOM 613 C C . GLN A 1 81 ? 36.918 -4.530 3.176 1.00 60.12 81 GLN A C 1
ATOM 615 O O . GLN A 1 81 ? 37.469 -4.486 2.078 1.00 60.12 81 GLN A O 1
ATOM 620 N N . THR A 1 82 ? 36.246 -3.497 3.675 1.00 56.16 82 THR A N 1
ATOM 621 C CA . THR A 1 82 ? 36.417 -2.133 3.168 1.00 56.16 82 THR A CA 1
ATOM 622 C C . THR A 1 82 ? 37.810 -1.661 3.576 1.00 56.16 82 THR A C 1
ATOM 624 O O . THR A 1 82 ? 38.072 -1.514 4.771 1.00 56.16 82 THR A O 1
ATOM 627 N N . HIS A 1 83 ? 38.694 -1.524 2.589 1.00 49.25 83 HIS A N 1
ATOM 628 C CA . HIS A 1 83 ? 40.053 -1.007 2.738 1.00 49.25 83 HIS A CA 1
ATOM 629 C C . HIS A 1 83 ? 40.061 0.527 2.824 1.00 49.25 83 HIS A C 1
ATOM 631 O O . HIS A 1 83 ? 39.132 1.149 2.260 1.00 49.25 83 HIS A O 1
#

Secondary structure (DSSP, 8-state):
--HHHHHHHHHHHHHHHHHH---HHHHHHHHHHHHHHHT-TTS-HHHHHHHHHHHHHHHT----TTPPPPP---S--TT----

pLDDT: mean 85.02, std 12.38, range [49.25, 95.56]

Mean predicted aligned error: 7.97 Å

Sequence (83 aa):
MPLELRLAAVIHLLSSSALRGATHHKTEALRAHLRCVAASDDLNPYLRNTLQEVLGGWEAVHCHPASVPVDAYPLTGPGWQTH

Radius of gyration: 16.05 Å; Cα contacts (8 Å, |Δi|>4): 61; chains: 1; bounding box: 55×23×32 Å

Nearest PDB structures (foldseek):
  6y4l-assembly1_A  TM=9.185E-01  e=3.745E+00  Homo sapiens
  7ado-assembly1_B  TM=9.389E-01  e=9.481E+00  Homo sapiens
  3uum-assembly2_B  TM=5.339E-01  e=3.984E+00  Rattus norvegicus

Solvent-accessible surface area (backbone atoms only — not comparable to full-atom values): 4998 Å² total; per-residue (Å²): 130,60,67,68,62,46,52,51,49,44,53,51,46,51,52,49,24,74,65,23,47,72,18,31,67,54,51,52,53,40,48,55,46,37,57,58,55,56,70,42,84,93,54,58,68,68,59,37,52,53,44,47,53,51,37,56,57,56,70,70,60,84,51,55,84,85,46,68,70,50,81,72,72,67,96,65,55,97,85,68,76,87,126

Foldseek 3Di:
DDLVVLVVLLVVLVVQCVQFNDAPVSLVSNLVSLVVNLPDPPDDPVVSVVSVVVSVVSVPDDHDNPDDTHPRDPPDDVPDDDD